Protein AF-A0AAW3H632-F1 (afdb_monomer_lite)

Structure (mmCIF, N/CA/C/O backbone):
data_AF-A0AAW3H632-F1
#
_entry.id   AF-A0AAW3H632-F1
#
loop_
_atom_site.group_PDB
_atom_site.id
_atom_site.type_symbol
_atom_site.label_atom_id
_atom_site.label_alt_id
_atom_site.label_comp_id
_atom_site.label_asym_id
_atom_site.label_entity_id
_atom_site.label_seq_id
_atom_site.pdbx_PDB_ins_code
_atom_site.Cartn_x
_atom_site.Cartn_y
_atom_site.Cartn_z
_atom_site.occupancy
_atom_site.B_iso_or_equiv
_atom_site.auth_seq_id
_atom_site.auth_comp_id
_atom_site.auth_asym_id
_atom_site.auth_atom_id
_atom_site.pdbx_PDB_model_num
ATOM 1 N N . MET A 1 1 ? -12.540 -0.968 -32.999 1.00 58.38 1 MET A N 1
ATOM 2 C CA . MET A 1 1 ? -13.299 -2.238 -33.053 1.00 58.38 1 MET A CA 1
ATOM 3 C C . MET A 1 1 ? -13.200 -2.914 -34.420 1.00 58.38 1 MET A C 1
ATOM 5 O O . MET A 1 1 ? -13.155 -4.132 -34.432 1.00 58.38 1 MET A O 1
ATOM 9 N N . ALA A 1 2 ? -13.041 -2.161 -35.522 1.00 73.25 2 ALA A N 1
ATOM 10 C CA . ALA A 1 2 ? -12.928 -2.68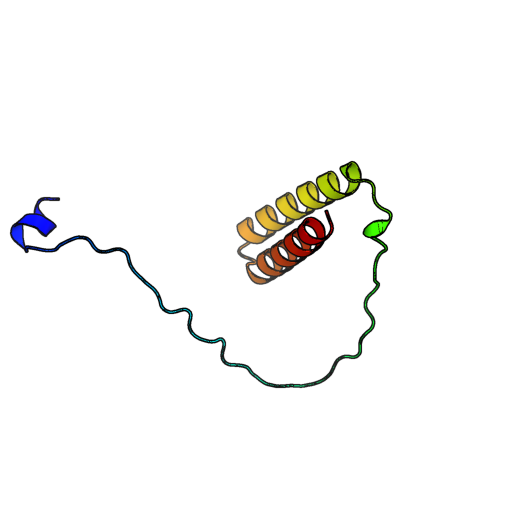4 -36.893 1.00 73.25 2 ALA A CA 1
ATOM 11 C C . ALA A 1 2 ? -11.984 -3.891 -37.074 1.00 73.25 2 ALA A C 1
ATOM 13 O O . ALA A 1 2 ? -12.384 -4.878 -37.668 1.00 73.25 2 ALA A O 1
ATOM 14 N N . TYR A 1 3 ? -10.780 -3.867 -36.490 1.00 80.31 3 TYR A N 1
ATOM 15 C CA . TYR A 1 3 ? -9.834 -4.987 -36.599 1.00 80.31 3 TYR A CA 1
ATOM 16 C C . TYR A 1 3 ? -10.376 -6.295 -36.000 1.00 80.31 3 TYR A C 1
ATOM 18 O O . TYR A 1 3 ? -10.240 -7.358 -36.594 1.00 80.31 3 TYR A O 1
ATOM 26 N N . ASN A 1 4 ? -11.031 -6.215 -34.841 1.00 81.50 4 ASN A N 1
ATOM 27 C CA . ASN A 1 4 ? -11.569 -7.393 -34.170 1.00 81.50 4 ASN A CA 1
ATOM 28 C C . ASN A 1 4 ? -12.755 -7.981 -34.946 1.00 81.50 4 ASN A C 1
ATOM 30 O O . ASN A 1 4 ? -12.879 -9.195 -35.021 1.00 81.50 4 ASN A O 1
ATOM 34 N N . GLU A 1 5 ? -13.593 -7.138 -35.554 1.00 79.12 5 GLU A N 1
ATOM 35 C CA . GLU A 1 5 ? -14.720 -7.576 -36.391 1.00 79.12 5 GLU A CA 1
ATOM 36 C C . GLU A 1 5 ? -14.251 -8.162 -37.729 1.00 79.12 5 GLU A C 1
ATOM 38 O O . GLU A 1 5 ? -14.715 -9.229 -38.122 1.00 79.12 5 GLU A O 1
ATOM 43 N N . GLU A 1 6 ? -13.280 -7.522 -38.385 1.00 84.31 6 GLU A N 1
ATOM 44 C CA . GLU A 1 6 ? -12.680 -7.982 -39.645 1.00 84.31 6 GLU A CA 1
ATOM 45 C C . GLU A 1 6 ? -11.972 -9.339 -39.495 1.00 84.31 6 GLU A C 1
ATOM 47 O O . GLU A 1 6 ? -11.970 -10.147 -40.421 1.00 84.31 6 GLU A O 1
ATOM 52 N N . HIS A 1 7 ? -11.423 -9.618 -38.308 1.00 81.38 7 HIS A N 1
ATOM 53 C CA . HIS A 1 7 ? -10.671 -10.842 -38.015 1.00 81.38 7 HIS A CA 1
ATOM 54 C C . HIS A 1 7 ? -11.453 -11.850 -37.152 1.00 81.38 7 HIS A C 1
ATOM 56 O O . HIS A 1 7 ? -10.890 -12.862 -36.735 1.00 81.38 7 HIS A O 1
ATOM 62 N N . GLY A 1 8 ? -12.733 -11.590 -36.852 1.00 81.25 8 GLY A N 1
ATOM 63 C CA . GLY A 1 8 ? -13.567 -12.472 -36.023 1.00 81.25 8 GLY A CA 1
ATOM 64 C C . GLY A 1 8 ? -13.048 -12.680 -34.590 1.00 81.25 8 GLY A C 1
ATOM 65 O O . GLY A 1 8 ? -13.327 -13.705 -33.967 1.00 81.25 8 GLY A O 1
ATOM 66 N N . ILE A 1 9 ? -12.272 -11.734 -34.059 1.00 81.50 9 ILE A N 1
ATOM 67 C CA . ILE A 1 9 ? -11.665 -11.808 -32.729 1.00 81.50 9 ILE A CA 1
ATOM 68 C C . ILE A 1 9 ? -12.707 -11.401 -31.690 1.00 81.50 9 ILE A C 1
ATOM 70 O O . ILE A 1 9 ? -13.043 -10.226 -31.541 1.00 81.50 9 ILE A O 1
ATOM 74 N N . VAL A 1 10 ? -13.186 -12.377 -30.923 1.00 84.12 10 VAL A N 1
ATOM 75 C CA . VAL A 1 10 ? -14.062 -12.135 -29.774 1.00 84.12 10 VAL A CA 1
ATOM 76 C C . VAL A 1 10 ? -13.208 -11.677 -28.586 1.00 84.12 10 VAL A C 1
ATOM 78 O O . VAL A 1 10 ? -12.343 -12.437 -28.144 1.00 84.12 10 VAL A O 1
ATOM 81 N N . PRO A 1 11 ? -13.422 -10.469 -28.031 1.00 81.75 11 PRO A N 1
ATOM 82 C CA . PRO A 1 11 ? -12.708 -10.032 -26.838 1.00 81.75 11 PRO A CA 1
ATOM 83 C C . PRO A 1 11 ? -13.021 -10.960 -25.659 1.00 81.75 11 PRO A C 1
ATOM 85 O O . PRO A 1 11 ? -14.180 -11.128 -25.280 1.00 81.75 11 PRO A O 1
ATOM 88 N N . GLN A 1 12 ? -11.989 -11.552 -25.064 1.00 82.88 12 GLN A N 1
ATOM 89 C CA . GLN A 1 12 ? -12.103 -12.389 -23.871 1.00 82.88 12 GLN A CA 1
ATOM 90 C C . GLN A 1 12 ? -11.285 -11.794 -22.723 1.00 82.88 12 GLN A C 1
ATOM 92 O O . GLN A 1 12 ? -10.210 -11.229 -22.931 1.00 82.88 12 GLN A O 1
ATOM 97 N N . THR A 1 13 ? -11.792 -11.918 -21.495 1.00 81.94 13 THR A N 1
ATOM 98 C CA . THR A 1 13 ? -11.075 -11.491 -20.289 1.00 81.94 13 THR A CA 1
ATOM 99 C C . THR A 1 13 ? -9.845 -12.368 -20.076 1.00 81.94 13 THR A C 1
ATOM 101 O O . THR A 1 13 ? -9.953 -13.592 -20.020 1.00 81.94 13 THR A O 1
ATOM 104 N N . ILE A 1 14 ? -8.678 -11.744 -19.906 1.00 79.12 14 ILE A N 1
ATOM 105 C CA . ILE A 1 14 ? -7.432 -12.453 -19.604 1.00 79.12 14 ILE A CA 1
ATOM 106 C C . ILE A 1 14 ? -7.555 -13.088 -18.213 1.00 79.12 14 ILE A C 1
ATOM 108 O O . ILE A 1 14 ? -7.527 -12.391 -17.200 1.00 79.12 14 ILE A O 1
ATOM 112 N N . LYS A 1 15 ? -7.662 -14.417 -18.159 1.00 70.81 15 LYS A N 1
ATOM 113 C CA . LYS A 1 15 ? -7.563 -15.194 -16.921 1.00 70.81 15 LYS A CA 1
ATOM 114 C C . LYS A 1 15 ? -6.118 -15.656 -16.765 1.00 70.81 15 LYS A C 1
ATOM 116 O O . LYS A 1 15 ? -5.688 -16.578 -17.448 1.00 70.81 15 LYS A O 1
ATOM 121 N N . LYS A 1 16 ? -5.351 -14.971 -15.916 1.00 69.25 16 LYS A N 1
ATOM 122 C CA . LYS A 1 16 ? -4.009 -15.423 -15.535 1.00 69.25 16 LYS A CA 1
ATOM 123 C C . LYS A 1 16 ? -4.150 -16.441 -14.412 1.00 69.25 16 LYS A C 1
ATOM 125 O O . LYS A 1 16 ? -4.755 -16.126 -13.391 1.00 69.25 16 LYS A O 1
ATOM 130 N N . GLU A 1 17 ? -3.599 -17.635 -14.599 1.00 64.75 17 GLU A N 1
ATOM 131 C CA . GLU A 1 17 ? -3.410 -18.558 -13.484 1.00 64.75 17 GLU A CA 1
ATOM 132 C C . GLU A 1 17 ? -2.418 -17.942 -12.499 1.00 64.75 17 GLU A C 1
ATOM 134 O O . GLU A 1 17 ? -1.365 -17.421 -12.888 1.00 64.75 17 GLU A O 1
ATOM 139 N N . ILE A 1 18 ? -2.787 -17.959 -11.221 1.00 66.19 18 ILE A N 1
ATOM 140 C CA . ILE A 1 18 ? -1.888 -17.599 -10.133 1.00 66.19 18 ILE A CA 1
ATOM 141 C C . ILE A 1 18 ? -0.822 -18.691 -10.128 1.00 66.19 18 ILE A C 1
ATOM 143 O O . ILE A 1 18 ? -1.111 -19.840 -9.814 1.00 66.19 18 ILE A O 1
ATOM 147 N N . ARG A 1 19 ? 0.397 -18.358 -10.559 1.00 61.12 19 ARG A N 1
ATOM 148 C CA . ARG A 1 19 ? 1.529 -19.274 -10.415 1.00 61.12 19 ARG A CA 1
ATOM 149 C C . ARG A 1 19 ? 1.770 -19.459 -8.924 1.00 61.12 19 ARG A C 1
ATOM 151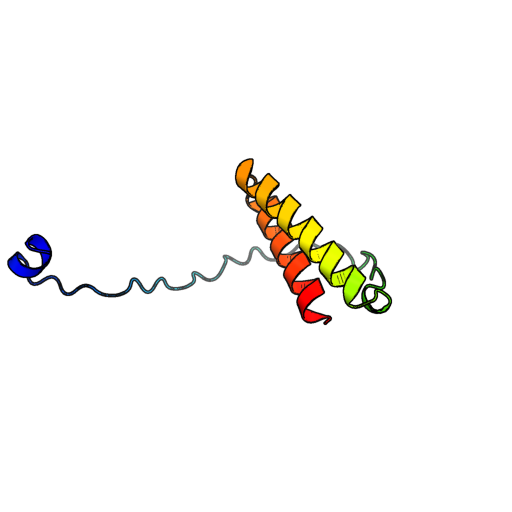 O O . ARG A 1 19 ? 1.998 -18.466 -8.234 1.00 61.12 19 ARG A O 1
ATOM 158 N N . ASP A 1 20 ? 1.733 -20.705 -8.461 1.00 51.81 20 ASP A N 1
ATOM 159 C CA . ASP A 1 20 ? 2.175 -21.046 -7.116 1.00 51.81 20 ASP A CA 1
ATOM 160 C C . ASP A 1 20 ? 3.602 -20.532 -6.937 1.00 51.81 20 ASP A C 1
ATOM 162 O O . ASP A 1 20 ? 4.513 -20.853 -7.709 1.00 51.81 20 ASP A O 1
ATOM 166 N N . LEU A 1 21 ? 3.764 -19.649 -5.954 1.00 58.53 21 LEU A N 1
ATOM 167 C CA . LEU A 1 21 ? 5.052 -19.114 -5.553 1.00 58.53 21 LEU A CA 1
ATOM 168 C C . LEU A 1 21 ? 5.982 -20.303 -5.311 1.00 58.53 21 LEU A C 1
ATOM 170 O O . LEU A 1 21 ? 5.661 -21.197 -4.528 1.00 58.53 21 LEU A O 1
ATOM 174 N N . ILE A 1 22 ? 7.117 -20.332 -6.010 1.00 55.81 22 ILE A N 1
ATOM 175 C CA . ILE A 1 22 ? 8.154 -21.342 -5.808 1.00 55.81 22 ILE A CA 1
ATOM 176 C C . ILE A 1 22 ? 8.582 -21.229 -4.344 1.00 55.81 22 ILE A C 1
ATOM 178 O O . ILE A 1 22 ? 9.282 -20.295 -3.956 1.00 55.81 22 ILE A O 1
ATOM 182 N N . SER A 1 23 ? 8.081 -22.152 -3.524 1.00 47.50 23 SER A N 1
ATOM 183 C CA . SER A 1 23 ? 8.327 -22.200 -2.091 1.00 47.50 23 SER A CA 1
ATOM 184 C C . SER A 1 23 ? 9.779 -22.607 -1.875 1.00 47.50 23 SER A C 1
ATOM 186 O O . SER A 1 23 ? 10.131 -23.786 -1.899 1.00 47.50 23 SER A O 1
ATOM 188 N N . VAL A 1 24 ? 10.652 -21.614 -1.711 1.00 49.16 24 VAL A N 1
ATOM 189 C CA . VAL A 1 24 ? 12.001 -21.837 -1.197 1.00 49.16 24 VAL A CA 1
ATOM 190 C C . VAL A 1 24 ? 11.848 -22.114 0.293 1.00 49.16 24 VAL A C 1
ATOM 192 O O . VAL A 1 24 ? 11.758 -21.216 1.126 1.00 49.16 24 VAL A O 1
ATOM 195 N N . THR A 1 25 ? 11.745 -23.392 0.635 1.00 51.12 25 THR A N 1
ATOM 196 C CA . THR A 1 25 ? 11.701 -23.837 2.021 1.00 51.12 25 THR A CA 1
ATOM 197 C C . THR A 1 25 ? 12.994 -23.472 2.758 1.00 51.12 25 THR A C 1
ATOM 199 O O . THR A 1 25 ? 14.051 -24.016 2.447 1.00 51.12 25 THR A O 1
ATOM 202 N N . LYS A 1 26 ? 12.817 -22.699 3.841 1.00 47.91 26 LYS A N 1
ATOM 203 C CA . LYS A 1 26 ? 13.340 -22.970 5.196 1.00 47.91 26 LYS A CA 1
ATOM 204 C C . LYS A 1 26 ? 14.764 -22.500 5.537 1.00 47.91 26 LYS A C 1
ATOM 206 O O . LYS A 1 26 ? 15.730 -23.186 5.233 1.00 47.91 26 LYS A O 1
ATOM 211 N N . ALA A 1 27 ? 14.848 -21.459 6.376 1.00 39.56 27 ALA A N 1
ATOM 212 C CA . ALA A 1 27 ? 15.769 -21.403 7.523 1.00 39.56 27 ALA A CA 1
ATOM 213 C C . ALA A 1 27 ? 15.353 -20.315 8.544 1.00 39.56 27 ALA A C 1
ATOM 215 O O . ALA A 1 27 ? 15.574 -19.135 8.327 1.00 39.56 27 ALA A O 1
ATOM 216 N N . ALA A 1 28 ? 14.728 -20.772 9.635 1.00 48.25 28 ALA A N 1
ATOM 217 C CA . ALA A 1 28 ? 14.733 -20.245 11.006 1.00 48.25 28 ALA A CA 1
ATOM 218 C C . ALA A 1 28 ? 14.968 -18.741 11.272 1.00 48.25 28 ALA A C 1
ATOM 220 O O . ALA A 1 28 ? 16.108 -18.290 11.241 1.00 48.25 28 ALA A O 1
ATOM 221 N N . LEU A 1 29 ? 13.938 -18.058 11.791 1.00 51.09 29 LEU A N 1
ATOM 222 C CA . LEU A 1 29 ? 14.093 -17.053 12.850 1.00 51.09 29 LEU A CA 1
ATOM 223 C C . LEU A 1 29 ? 12.983 -17.256 13.907 1.00 51.09 29 LEU A C 1
ATOM 225 O O . LEU A 1 29 ? 11.872 -17.634 13.536 1.00 51.09 29 LEU A O 1
ATOM 229 N N . PRO A 1 30 ? 13.301 -17.129 15.209 1.00 41.59 30 PRO A N 1
ATOM 230 C CA . PRO A 1 30 ? 12.398 -17.465 16.306 1.00 41.59 30 PRO A CA 1
ATOM 231 C C . PRO A 1 30 ? 11.287 -16.424 16.474 1.00 41.59 30 PRO A C 1
ATOM 233 O O . PRO A 1 30 ? 11.540 -15.229 16.356 1.00 41.59 30 PRO A O 1
ATOM 236 N N . ASP A 1 31 ? 10.093 -16.905 16.827 1.00 45.44 31 ASP A N 1
ATOM 237 C CA . ASP A 1 31 ? 8.981 -16.137 17.393 1.00 45.44 31 ASP A CA 1
ATOM 238 C C . ASP A 1 31 ? 9.474 -15.139 18.446 1.00 45.44 31 ASP A C 1
ATOM 240 O O . ASP A 1 31 ? 9.797 -15.535 19.571 1.00 45.44 31 ASP A O 1
ATOM 244 N N . LYS A 1 32 ? 9.570 -13.859 18.078 1.00 50.41 3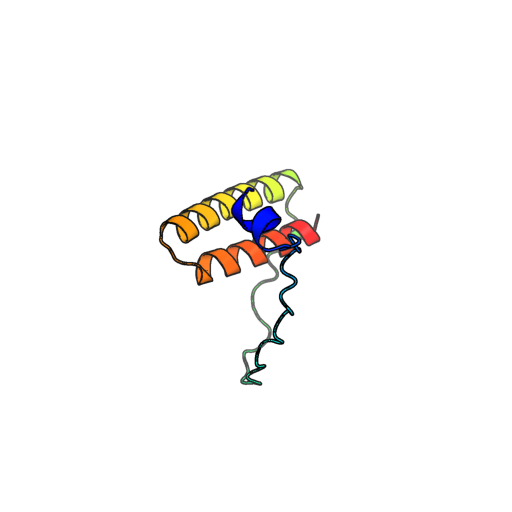2 LYS A N 1
ATOM 245 C CA . LYS A 1 32 ? 9.639 -12.710 18.990 1.00 50.41 32 LYS A CA 1
ATOM 246 C C . LYS A 1 32 ? 9.718 -11.419 18.184 1.00 50.41 32 LYS A C 1
ATOM 248 O O . LYS A 1 32 ? 10.783 -10.828 18.076 1.00 50.41 32 LYS A O 1
ATOM 253 N N . GLU A 1 33 ? 8.588 -10.951 17.679 1.00 44.62 33 GLU A N 1
ATOM 254 C CA . GLU A 1 33 ? 8.420 -9.515 17.462 1.00 44.62 33 GLU A CA 1
ATOM 255 C C . GLU A 1 33 ? 7.084 -9.104 18.063 1.00 44.62 33 GLU A C 1
ATOM 257 O O . GLU A 1 33 ? 6.108 -9.851 18.034 1.00 44.62 33 GLU A O 1
ATOM 262 N N . GLU A 1 34 ? 7.143 -7.988 18.778 1.00 46.56 34 GLU A N 1
ATOM 263 C CA . GLU A 1 34 ? 6.155 -7.487 19.714 1.00 46.56 34 GLU A CA 1
ATOM 264 C C . GLU A 1 34 ? 4.737 -7.612 19.165 1.00 46.56 34 GLU A C 1
ATOM 266 O O . GLU A 1 34 ? 4.377 -6.969 18.181 1.00 46.56 34 GLU A O 1
ATOM 271 N N . THR A 1 35 ? 3.890 -8.359 19.876 1.0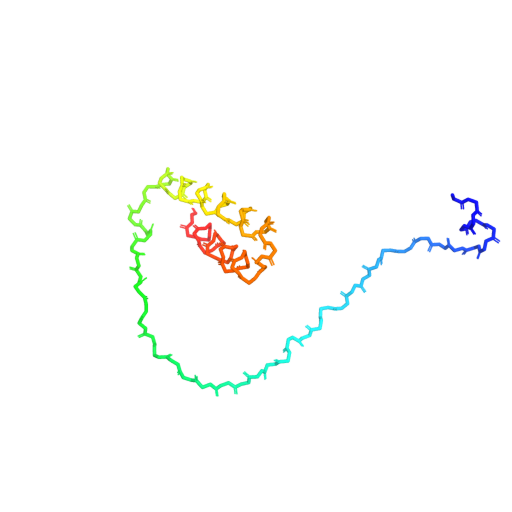0 45.94 35 THR A N 1
ATOM 272 C CA . THR A 1 35 ? 2.458 -8.070 19.906 1.00 45.94 35 THR A CA 1
ATOM 273 C C . THR A 1 35 ? 2.314 -6.687 20.529 1.00 45.94 35 THR A C 1
ATOM 275 O O . THR A 1 35 ? 2.029 -6.549 21.719 1.00 45.94 35 THR A O 1
ATOM 278 N N . VAL A 1 36 ? 2.610 -5.648 19.748 1.00 50.62 36 VAL A N 1
ATOM 279 C CA . VAL A 1 36 ? 2.165 -4.293 20.024 1.00 50.62 36 VAL A CA 1
ATOM 280 C C . VAL A 1 36 ? 0.672 -4.453 20.242 1.00 50.62 36 VAL A C 1
ATOM 282 O O . VAL A 1 36 ? -0.016 -4.999 19.383 1.00 50.62 36 VAL A O 1
ATOM 285 N N . GLU A 1 37 ? 0.202 -4.106 21.435 1.00 51.12 37 GLU A N 1
ATOM 286 C CA . GLU A 1 37 ? -1.177 -4.282 21.884 1.00 51.12 37 GLU A CA 1
ATOM 287 C C . GLU A 1 37 ? -2.124 -3.392 21.054 1.00 51.12 37 GLU A C 1
ATOM 289 O O . GLU A 1 37 ? -2.700 -2.424 21.546 1.00 51.12 37 GLU A O 1
ATOM 294 N N . ILE A 1 38 ? -2.294 -3.699 19.766 1.00 52.03 38 ILE A N 1
ATOM 295 C CA . ILE A 1 38 ? -3.193 -3.022 18.821 1.00 52.03 38 ILE A CA 1
ATOM 296 C C . ILE A 1 38 ? -4.657 -3.209 19.255 1.00 52.03 38 ILE A C 1
ATOM 298 O O . ILE A 1 38 ? -5.529 -2.408 18.903 1.00 52.03 38 ILE A O 1
ATOM 302 N N . GLU A 1 39 ? -4.920 -4.215 20.095 1.00 53.81 39 GLU A N 1
ATOM 303 C CA . GLU A 1 39 ? -6.205 -4.431 20.762 1.00 53.81 39 GLU A CA 1
ATOM 304 C C . GLU 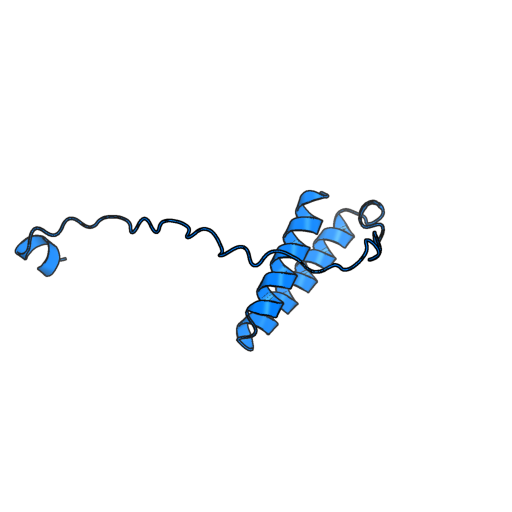A 1 39 ? -6.585 -3.283 21.714 1.00 53.81 39 GLU A C 1
ATOM 306 O O . GLU A 1 39 ? -7.774 -3.029 21.907 1.00 53.81 39 GLU A O 1
ATOM 311 N N . SER A 1 40 ? -5.603 -2.559 22.270 1.00 53.06 40 SER A N 1
ATOM 312 C CA . SER A 1 40 ? -5.839 -1.444 23.203 1.00 53.06 40 SER A CA 1
ATOM 313 C C . SER A 1 40 ? -6.107 -0.100 22.514 1.00 53.06 40 SER A C 1
ATOM 315 O O . SER A 1 40 ? -6.614 0.826 23.150 1.00 53.06 40 SER A O 1
ATOM 317 N N . LEU A 1 41 ? -5.797 0.013 21.216 1.00 56.56 41 LEU A N 1
ATOM 318 C CA . LEU A 1 41 ? -6.004 1.239 20.449 1.00 56.56 41 LEU A CA 1
ATOM 319 C C . LEU A 1 41 ? -7.488 1.424 20.135 1.00 56.56 41 LEU A C 1
ATOM 321 O O . LEU A 1 41 ? -8.173 0.511 19.663 1.00 56.56 41 LEU A O 1
ATOM 325 N N . ASN A 1 42 ? -7.993 2.637 20.336 1.00 69.12 42 ASN A N 1
ATOM 326 C CA . ASN A 1 42 ? -9.363 2.962 19.961 1.00 69.12 42 ASN A CA 1
ATOM 327 C C . ASN A 1 42 ? -9.546 2.826 18.439 1.00 69.12 42 ASN A C 1
ATOM 329 O O . ASN A 1 42 ? -8.633 3.093 17.656 1.00 69.12 42 ASN A O 1
ATOM 333 N N . LYS A 1 43 ? -10.767 2.503 17.984 1.00 73.88 43 LYS A N 1
ATOM 334 C CA . LYS A 1 43 ? -11.113 2.436 16.542 1.00 73.88 43 LYS A CA 1
ATOM 335 C C . LYS A 1 43 ? -10.685 3.682 15.756 1.00 73.88 43 LYS A C 1
ATOM 337 O O . LYS A 1 43 ? -10.411 3.611 14.562 1.00 73.88 43 LYS A O 1
ATOM 342 N N . GLN A 1 44 ? -10.650 4.831 16.429 1.00 77.19 44 GLN A N 1
ATOM 343 C CA . GLN A 1 44 ? -10.172 6.096 15.881 1.00 77.19 44 GLN A CA 1
ATOM 344 C C . GLN A 1 44 ? -8.661 6.059 15.586 1.00 77.19 44 GLN A C 1
ATOM 346 O O . GLN A 1 44 ? -8.244 6.366 14.475 1.00 77.19 44 GLN A O 1
ATOM 351 N N . GLU A 1 45 ? -7.858 5.605 16.548 1.00 78.94 45 GLU A N 1
ATOM 352 C CA . GLU A 1 45 ? -6.395 5.554 16.456 1.00 78.94 45 GLU A CA 1
ATOM 353 C C . GLU A 1 45 ? -5.937 4.537 15.408 1.00 78.94 45 GLU A C 1
ATOM 355 O O . GLU A 1 45 ? -5.012 4.809 14.643 1.00 78.94 45 GLU A O 1
ATOM 360 N N . ARG A 1 46 ? -6.644 3.405 15.283 1.00 80.56 46 ARG A N 1
ATOM 361 C CA . ARG A 1 46 ? -6.397 2.434 14.204 1.00 80.56 46 ARG A CA 1
ATOM 362 C C . ARG A 1 46 ? -6.644 3.030 12.819 1.00 80.56 46 ARG A C 1
ATOM 364 O O . ARG A 1 46 ? -5.848 2.812 11.908 1.00 80.56 46 ARG A O 1
ATOM 371 N N . LYS A 1 47 ? -7.702 3.829 12.649 1.00 86.25 47 LYS A N 1
ATOM 372 C CA . LYS A 1 47 ? -7.976 4.527 11.378 1.00 86.25 47 LYS A CA 1
ATOM 373 C C . LYS A 1 47 ? -6.914 5.568 11.044 1.00 86.25 47 LYS A C 1
ATOM 375 O O . LYS A 1 47 ? -6.535 5.685 9.878 1.00 86.25 47 LYS A O 1
ATOM 380 N N . ASP A 1 48 ? -6.431 6.301 12.041 1.00 87.88 48 ASP A N 1
ATOM 381 C CA . ASP A 1 48 ? -5.366 7.287 11.848 1.00 87.88 48 ASP A CA 1
ATOM 382 C C . ASP A 1 48 ? -4.033 6.606 11.494 1.00 87.88 48 ASP A C 1
ATOM 384 O O . ASP A 1 48 ? -3.332 7.053 10.582 1.00 87.88 48 ASP A O 1
ATOM 388 N N . MET A 1 49 ? -3.730 5.467 12.126 1.00 86.75 49 MET A N 1
ATOM 389 C CA . MET A 1 49 ? -2.571 4.631 11.799 1.00 86.75 49 MET A CA 1
ATOM 390 C C . MET A 1 49 ? -2.648 4.089 10.365 1.00 86.75 49 MET A C 1
ATOM 392 O O . MET A 1 49 ? -1.685 4.218 9.610 1.00 86.75 49 MET A O 1
ATOM 396 N N . ILE A 1 50 ? -3.807 3.560 9.950 1.00 90.31 50 ILE A N 1
ATOM 397 C CA . ILE A 1 50 ? -4.037 3.095 8.572 1.00 90.31 50 ILE A CA 1
ATOM 398 C C . ILE A 1 50 ? -3.810 4.233 7.575 1.00 90.31 50 ILE A C 1
ATOM 400 O O . ILE A 1 50 ? -3.093 4.038 6.599 1.00 90.31 50 ILE A O 1
ATOM 404 N N . LYS A 1 51 ? -4.353 5.433 7.822 1.00 93.31 51 LYS A N 1
ATOM 405 C CA . LYS A 1 51 ? -4.134 6.594 6.939 1.00 93.31 51 LYS A CA 1
ATOM 406 C C . LYS A 1 51 ? -2.659 6.949 6.793 1.00 93.31 51 LYS A C 1
ATOM 408 O O . LYS A 1 51 ? -2.215 7.294 5.699 1.00 93.31 51 LYS A O 1
ATOM 413 N N . LYS A 1 52 ? -1.904 6.892 7.891 1.00 92.50 52 LYS A N 1
ATOM 414 C CA . LYS A 1 52 ? -0.466 7.171 7.874 1.00 92.50 52 LYS A CA 1
ATOM 415 C C . LYS A 1 52 ? 0.282 6.131 7.038 1.00 92.50 52 LYS A C 1
ATOM 417 O O . LYS A 1 52 ? 1.064 6.512 6.170 1.00 92.50 52 LYS A O 1
ATOM 422 N N . LEU A 1 53 ? -0.010 4.848 7.252 1.00 92.81 53 LEU A N 1
ATOM 423 C CA . LEU A 1 53 ? 0.572 3.743 6.489 1.00 92.81 53 LEU A CA 1
ATOM 424 C C . LEU A 1 53 ? 0.200 3.820 5.001 1.00 92.81 53 LEU A C 1
ATOM 426 O O . LEU A 1 53 ? 1.060 3.637 4.148 1.00 92.81 53 LEU A O 1
ATOM 430 N N . GLU A 1 54 ? -1.042 4.169 4.660 1.00 94.00 54 GLU A N 1
ATOM 431 C CA . GLU A 1 54 ? -1.470 4.365 3.266 1.00 94.00 54 GLU A CA 1
ATOM 432 C C . GLU A 1 54 ? -0.665 5.478 2.573 1.00 94.00 54 GLU A C 1
ATOM 434 O O . GLU A 1 54 ? -0.268 5.318 1.417 1.00 94.00 54 GLU A O 1
ATOM 439 N N . GLY A 1 55 ? -0.357 6.570 3.283 1.00 96.38 55 GLY A N 1
ATOM 440 C CA . GLY A 1 55 ? 0.526 7.628 2.783 1.00 96.38 55 GLY A CA 1
ATOM 441 C C . GLY A 1 55 ? 1.956 7.140 2.534 1.00 96.38 55 GLY A C 1
ATOM 442 O O . GLY A 1 55 ? 2.511 7.382 1.463 1.00 96.38 55 GLY A O 1
ATOM 443 N N . GLN A 1 56 ? 2.527 6.389 3.479 1.00 92.94 56 GLN A N 1
ATOM 444 C CA . GLN A 1 56 ? 3.871 5.810 3.339 1.00 92.94 56 GLN A CA 1
ATOM 445 C C . GLN A 1 56 ? 3.942 4.780 2.202 1.00 92.94 56 GLN A C 1
ATOM 447 O O . GLN A 1 56 ? 4.926 4.732 1.470 1.00 92.94 56 GLN A O 1
ATOM 452 N N . MET A 1 57 ? 2.880 3.995 2.001 1.00 95.19 57 MET A N 1
ATOM 453 C CA . MET A 1 57 ? 2.767 3.064 0.876 1.00 95.19 57 MET A CA 1
ATOM 454 C C . MET A 1 57 ? 2.761 3.804 -0.468 1.00 95.19 57 MET A C 1
ATOM 456 O O . MET A 1 57 ? 3.417 3.363 -1.410 1.00 95.19 57 MET A O 1
ATOM 460 N N . GLN A 1 58 ? 2.035 4.924 -0.573 1.00 94.19 58 GLN A N 1
ATOM 461 C CA . GLN A 1 58 ? 2.021 5.747 -1.789 1.00 94.19 58 GLN A CA 1
ATOM 462 C C . GLN A 1 58 ? 3.382 6.387 -2.068 1.00 94.19 58 GLN A C 1
ATOM 464 O O . GLN A 1 58 ? 3.802 6.434 -3.224 1.00 94.19 58 GLN A O 1
ATOM 469 N N . GLU A 1 59 ? 4.079 6.847 -1.030 1.00 97.19 59 GLU A N 1
ATOM 470 C CA . GLU A 1 59 ? 5.437 7.378 -1.149 1.00 97.19 59 GLU A CA 1
ATOM 471 C C . GLU A 1 59 ? 6.416 6.300 -1.635 1.00 97.19 59 GLU A C 1
ATOM 473 O O . GLU A 1 59 ? 7.104 6.508 -2.634 1.00 97.19 59 GLU A O 1
ATOM 478 N N . ALA A 1 60 ? 6.407 5.117 -1.012 1.00 94.00 60 ALA A N 1
ATOM 479 C CA . ALA A 1 60 ? 7.221 3.974 -1.428 1.00 94.00 60 ALA A CA 1
ATOM 480 C C . ALA A 1 60 ? 6.933 3.561 -2.882 1.00 94.00 60 ALA A C 1
ATOM 482 O O . ALA A 1 60 ? 7.854 3.373 -3.677 1.00 94.00 60 ALA A O 1
ATOM 483 N N . ALA A 1 61 ? 5.655 3.520 -3.275 1.00 94.38 61 ALA A N 1
ATOM 484 C CA . ALA A 1 61 ? 5.257 3.251 -4.655 1.00 94.38 61 ALA A CA 1
ATOM 485 C C . ALA A 1 61 ? 5.751 4.336 -5.631 1.00 94.38 61 ALA A C 1
ATOM 487 O O . ALA A 1 61 ? 6.166 4.015 -6.746 1.00 94.38 61 ALA A O 1
ATOM 488 N N . GLY A 1 62 ? 5.741 5.607 -5.218 1.00 96.19 62 GLY A N 1
ATOM 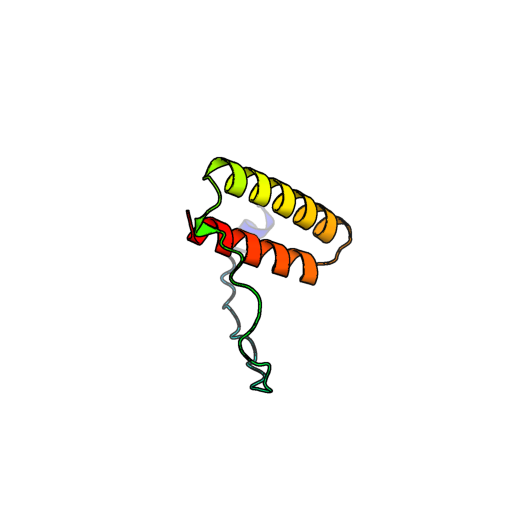489 C CA . GLY A 1 62 ? 6.290 6.725 -5.990 1.00 96.19 62 GLY A CA 1
ATOM 490 C C . GLY A 1 62 ? 7.810 6.652 -6.161 1.00 96.19 62 GLY A C 1
ATOM 491 O O . GLY A 1 62 ? 8.329 7.053 -7.202 1.00 96.19 62 GLY A O 1
ATOM 492 N N . LEU A 1 63 ? 8.510 6.083 -5.178 1.00 96.69 63 LEU A N 1
ATOM 493 C CA . LEU A 1 63 ? 9.949 5.802 -5.216 1.00 96.69 63 LEU A CA 1
ATOM 494 C C . LEU A 1 63 ? 10.301 4.486 -5.935 1.00 96.69 63 LEU A C 1
ATOM 496 O O . LEU A 1 63 ? 11.480 4.153 -6.032 1.00 96.69 63 LEU A O 1
ATOM 500 N N . LEU A 1 64 ? 9.306 3.771 -6.478 1.00 95.62 64 LEU A N 1
ATOM 501 C CA . LEU A 1 64 ? 9.441 2.454 -7.120 1.00 95.62 64 LEU A CA 1
ATOM 502 C C . LEU A 1 64 ? 9.917 1.337 -6.170 1.00 95.62 64 LEU A C 1
ATOM 504 O O . LEU A 1 64 ? 10.360 0.282 -6.629 1.00 95.62 64 LEU A O 1
ATOM 508 N N . ASP A 1 65 ? 9.786 1.540 -4.857 1.00 96.06 65 ASP A N 1
ATOM 509 C CA . ASP A 1 65 ? 10.070 0.533 -3.836 1.00 96.06 65 ASP A CA 1
ATOM 510 C C . ASP A 1 65 ? 8.819 -0.318 -3.571 1.00 96.06 65 ASP A C 1
ATOM 512 O O . ASP A 1 65 ? 8.007 -0.071 -2.672 1.00 96.06 65 ASP A O 1
ATOM 516 N N . PHE A 1 66 ? 8.627 -1.318 -4.431 1.00 93.44 66 PHE A N 1
ATOM 517 C CA . PHE A 1 66 ? 7.462 -2.196 -4.367 1.00 93.44 66 PHE A CA 1
ATOM 518 C C . PHE A 1 66 ? 7.536 -3.225 -3.236 1.00 93.44 66 PHE A C 1
ATOM 520 O O . PHE A 1 66 ? 6.486 -3.707 -2.810 1.00 93.44 66 PHE A O 1
ATOM 527 N N . GLU A 1 67 ? 8.732 -3.560 -2.745 1.00 94.31 67 GLU A N 1
ATOM 528 C CA . GLU A 1 67 ? 8.880 -4.464 -1.600 1.00 94.31 67 GLU A CA 1
ATOM 529 C C . GLU A 1 67 ? 8.387 -3.781 -0.329 1.00 94.31 67 GLU A C 1
ATOM 531 O O . GLU A 1 67 ? 7.535 -4.333 0.374 1.00 94.31 67 GLU A O 1
ATOM 536 N N . LEU A 1 68 ? 8.820 -2.540 -0.092 1.00 91.00 68 LEU A N 1
ATOM 537 C CA . LEU A 1 68 ? 8.344 -1.750 1.036 1.00 91.00 68 LEU A CA 1
ATOM 538 C C . LEU A 1 68 ? 6.837 -1.476 0.934 1.00 91.00 68 LEU A C 1
ATOM 540 O O . LEU A 1 68 ? 6.105 -1.635 1.912 1.00 91.00 68 LEU A O 1
ATOM 544 N N . ALA A 1 69 ? 6.334 -1.132 -0.256 1.00 93.31 69 ALA A N 1
ATOM 545 C CA . ALA A 1 69 ? 4.899 -0.936 -0.459 1.00 93.31 69 ALA A CA 1
ATOM 546 C C . ALA A 1 69 ? 4.084 -2.216 -0.180 1.00 93.31 69 ALA A C 1
ATOM 548 O O . ALA A 1 69 ? 2.989 -2.137 0.384 1.00 93.31 69 ALA A O 1
ATOM 549 N N . ALA A 1 70 ? 4.606 -3.394 -0.537 1.00 94.75 70 ALA A N 1
ATOM 550 C CA . ALA A 1 70 ? 3.964 -4.674 -0.245 1.00 94.75 70 ALA A CA 1
ATOM 551 C C . ALA A 1 70 ? 3.938 -4.977 1.262 1.00 94.75 70 ALA A C 1
ATOM 553 O O . ALA A 1 70 ? 2.888 -5.360 1.775 1.00 94.75 70 ALA A O 1
ATOM 554 N N . GLN A 1 71 ? 5.038 -4.728 1.978 1.00 92.88 71 GLN A N 1
ATOM 555 C CA . GLN A 1 71 ? 5.095 -4.882 3.438 1.00 92.88 71 GLN A CA 1
ATOM 556 C C . GLN A 1 71 ? 4.082 -3.976 4.146 1.00 92.88 71 GLN A C 1
ATOM 558 O O . GLN A 1 71 ? 3.333 -4.426 5.014 1.00 92.88 71 GLN A O 1
ATOM 563 N N . ILE A 1 72 ? 4.004 -2.705 3.738 1.00 93.06 72 ILE A N 1
ATOM 564 C CA . ILE A 1 72 ? 3.059 -1.745 4.322 1.00 93.06 72 ILE A CA 1
ATOM 565 C C . ILE A 1 72 ? 1.609 -2.160 4.032 1.00 93.06 72 ILE A C 1
ATOM 567 O O . ILE A 1 72 ? 0.749 -2.054 4.907 1.00 93.06 72 ILE A O 1
ATOM 571 N N . ARG A 1 73 ? 1.322 -2.674 2.828 1.00 94.19 73 ARG A N 1
ATOM 572 C CA . ARG A 1 73 ? -0.002 -3.210 2.480 1.00 94.19 73 ARG A CA 1
ATOM 573 C C . ARG A 1 73 ? -0.408 -4.353 3.408 1.00 94.19 73 ARG A C 1
ATOM 575 O O . ARG A 1 73 ? -1.550 -4.376 3.864 1.00 94.19 73 ARG A O 1
ATOM 582 N N . ASP A 1 74 ? 0.498 -5.288 3.667 1.00 94.25 74 ASP A N 1
ATOM 583 C CA . ASP A 1 74 ? 0.206 -6.454 4.502 1.00 94.25 74 ASP A CA 1
ATOM 584 C C . ASP A 1 74 ? -0.030 -6.033 5.966 1.00 94.25 74 ASP A C 1
ATOM 586 O O . ASP A 1 74 ? -1.002 -6.475 6.577 1.00 94.25 74 ASP A O 1
ATOM 590 N N . MET A 1 75 ? 0.729 -5.053 6.472 1.00 89.12 75 MET A N 1
ATOM 591 C CA . MET A 1 75 ? 0.499 -4.440 7.790 1.00 89.12 75 MET A CA 1
ATOM 592 C C . MET A 1 75 ? -0.864 -3.729 7.887 1.00 89.12 75 MET A C 1
ATOM 594 O O . MET A 1 75 ? -1.570 -3.851 8.887 1.00 89.12 75 MET A O 1
ATOM 598 N N . ILE A 1 76 ? -1.287 -3.009 6.841 1.00 91.19 76 ILE A N 1
ATOM 599 C CA . ILE A 1 76 ? -2.624 -2.385 6.794 1.00 91.19 76 ILE A CA 1
ATOM 600 C C . ILE A 1 76 ? -3.729 -3.449 6.850 1.00 91.19 76 ILE A C 1
ATOM 602 O O . ILE A 1 76 ? -4.762 -3.224 7.485 1.00 91.19 76 ILE A O 1
ATOM 606 N N . LEU A 1 77 ? -3.547 -4.582 6.166 1.00 90.94 77 LEU A N 1
ATOM 607 C CA . LEU A 1 77 ? -4.517 -5.679 6.166 1.00 90.94 77 LEU A CA 1
ATOM 608 C C . LEU A 1 77 ? -4.632 -6.330 7.544 1.00 90.94 77 LEU A C 1
ATOM 610 O O . LEU A 1 77 ? -5.750 -6.600 7.978 1.00 90.94 77 LEU A O 1
ATOM 614 N N . GLU A 1 78 ? -3.515 -6.520 8.239 1.00 87.69 78 GLU A N 1
ATOM 615 C CA . GLU A 1 78 ? -3.492 -7.044 9.605 1.00 87.69 78 GLU A CA 1
ATOM 616 C C . GLU A 1 78 ? -4.263 -6.133 10.570 1.00 87.69 78 GLU A C 1
ATOM 618 O O . GLU A 1 78 ? -5.174 -6.587 11.261 1.00 87.69 78 GLU A O 1
ATOM 623 N N . ILE A 1 79 ? -4.005 -4.821 10.525 1.00 84.44 79 ILE A N 1
ATOM 624 C CA . ILE A 1 79 ? -4.714 -3.842 11.366 1.00 84.44 79 ILE A CA 1
ATOM 625 C C . ILE A 1 79 ? -6.216 -3.810 11.035 1.00 84.44 79 ILE A C 1
ATOM 627 O O . ILE A 1 79 ? -7.041 -3.670 11.936 1.00 84.44 79 ILE A O 1
ATOM 631 N N . LYS A 1 80 ? -6.596 -3.951 9.756 1.00 83.19 80 LYS A N 1
ATOM 632 C CA . LYS A 1 80 ? -8.008 -4.016 9.334 1.00 83.19 80 LYS A CA 1
ATOM 633 C C . LYS A 1 80 ? -8.695 -5.320 9.743 1.00 83.19 80 LYS A C 1
ATOM 635 O O . LYS A 1 80 ? -9.901 -5.302 9.953 1.00 83.19 80 LYS A O 1
ATOM 640 N N . ALA A 1 81 ? -7.967 -6.432 9.833 1.00 85.06 81 ALA A N 1
ATOM 641 C CA . ALA A 1 81 ? -8.511 -7.718 10.269 1.00 85.06 81 ALA A CA 1
ATOM 642 C C . ALA A 1 81 ? -8.794 -7.761 11.782 1.00 85.06 81 ALA A C 1
ATOM 644 O O . ALA A 1 81 ? -9.589 -8.586 12.227 1.00 85.06 81 ALA A O 1
ATOM 645 N N . MET A 1 82 ? -8.160 -6.874 12.553 1.00 73.06 82 MET A N 1
ATOM 646 C CA . MET A 1 82 ? -8.374 -6.706 13.994 1.00 73.06 82 MET A CA 1
ATOM 647 C C . MET A 1 82 ? -9.571 -5.796 14.358 1.00 73.06 82 MET A C 1
ATOM 649 O O . MET A 1 82 ? -9.865 -5.646 15.545 1.00 73.06 82 MET A O 1
ATOM 653 N N . ASP A 1 83 ? -10.239 -5.152 13.388 1.00 58.97 83 ASP A N 1
ATOM 654 C CA . ASP A 1 83 ? -11.357 -4.204 13.610 1.00 58.97 83 ASP A CA 1
ATOM 655 C C . ASP A 1 83 ? -12.748 -4.818 13.361 1.00 58.97 83 ASP A C 1
ATOM 657 O O . ASP A 1 83 ? -13.710 -4.404 14.065 1.00 58.97 83 ASP A O 1
#

Foldseek 3Di:
DVVCVVVVPDDDDDDDDDPDDPDPDDDDDDPDDDPPVLVPDDPVVLVVVLVVLVVVLVVCVVVVNVVSNVVSVVVSVVSVVSD

Secondary structure (DSSP, 8-state):
-HHHHHTT----------PPP---------S-S----GGGS-HHHHHHHHHHHHHHHHHHHHTT-HHHHHHHHHHHHHHHHT-

Radius of gyration: 20.87 Å; chains: 1; bounding box: 30×32×63 Å

Sequence (83 aa):
MAYNEEHGIVPQTIKKEIRDLISVTKAALPDKEETVEIESLNKQERKDMIKKLEGQMQEAAGLLDFELAAQIRDMILEIKAMD

pLDDT: mean 75.57, std 18.01, range [39.56, 97.19]

InterPro domains:
  IPR001943 UVR domain [PF02151] (47-80)
  IPR001943 UVR domain [PS50151] (47-82)
  IPR004807 UvrABC system, subunit B [PTHR24029] (1-81)
  IPR024759 UvrB, YAD/RRR-motif-containing domain [PF12344] (1-19)
  IPR036876 UVR domain superfamily [SSF46600] (37-81)

Organism: Streptococcus gordonii (NCBI:txid1302)